Protein AF-A0A8T6ZPX0-F1 (afdb_monomer_lite)

pLDDT: mean 87.06, std 7.68, range [58.62, 95.56]

Sequence (102 aa):
MTTASILALTGAMLAIASVPGPSDFLVVARSITAGFAHGAAVTLGVIVMAVATVTIAVVKLSYAYLSGRAKKMLETDRARTVMQTVGSGVLVATGAFLLVDA

Foldseek 3Di:
DDPVVVVVVVVVVVVVVVDDDPLVVVLVVCCVPVNDVRSVVSVVVVVVVVVVVVVVVVVVVVVVVVVVVCVVVQPDPVSVVVVVVVVVVVVVVVVVVVVVVD

Radius of gyration: 20.5 Å; chains: 1; bounding box: 42×26×48 Å

Secondary structure (DSSP, 8-state):
--HHHHHHHHHHHHHHHTSPPHHHHHHHHHHHHHHHHHHHHHHHHHHHHHHHHHHHHHHHHHHHHHHHHHGGGS--HHHHHHHHHHHHHHHHHHHHHHHHH-

Structure (mmCIF, N/CA/C/O backbone):
data_AF-A0A8T6ZPX0-F1
#
_entry.id   AF-A0A8T6ZPX0-F1
#
loop_
_atom_site.group_PDB
_atom_site.id
_atom_site.type_symbol
_atom_site.label_atom_id
_atom_site.label_alt_id
_atom_site.label_comp_id
_atom_site.label_asym_id
_atom_site.label_entity_id
_atom_site.label_seq_id
_atom_site.pdbx_PDB_ins_code
_atom_site.Cartn_x
_atom_site.Cartn_y
_atom_site.Cartn_z
_atom_site.occupancy
_atom_site.B_iso_or_equiv
_atom_site.auth_seq_id
_atom_site.auth_comp_id
_atom_site.auth_asym_id
_atom_site.auth_atom_id
_atom_site.pdbx_PDB_model_num
ATOM 1 N N . MET A 1 1 ? -5.469 -13.107 21.678 1.00 58.62 1 MET A N 1
ATOM 2 C CA . MET A 1 1 ? -4.214 -13.176 20.899 1.00 58.62 1 MET A CA 1
ATOM 3 C C . MET A 1 1 ? -3.082 -13.324 21.892 1.00 58.62 1 MET A C 1
ATOM 5 O O . MET A 1 1 ? -2.998 -12.499 22.791 1.00 58.62 1 MET A O 1
ATOM 9 N N . THR A 1 2 ? -2.288 -14.389 21.806 1.00 89.19 2 THR A N 1
ATOM 10 C CA . THR A 1 2 ? -1.110 -14.530 22.672 1.00 89.19 2 THR A CA 1
ATOM 11 C C . THR A 1 2 ? -0.022 -13.571 22.184 1.00 89.19 2 THR A C 1
ATOM 13 O O . THR A 1 2 ? 0.043 -13.245 20.996 1.00 89.19 2 THR A O 1
ATOM 16 N N . THR A 1 3 ? 0.842 -13.103 23.083 1.00 85.62 3 THR A N 1
ATOM 17 C CA . THR A 1 3 ? 1.997 -12.250 22.742 1.00 85.62 3 THR A CA 1
ATOM 18 C C . THR A 1 3 ? 2.895 -12.916 21.697 1.00 85.62 3 THR A C 1
ATOM 20 O O . THR A 1 3 ? 3.434 -12.239 20.826 1.00 85.62 3 THR A O 1
ATOM 23 N N . ALA A 1 4 ? 2.968 -14.251 21.722 1.00 86.75 4 ALA A N 1
ATOM 24 C CA . ALA A 1 4 ? 3.651 -15.054 20.716 1.00 86.75 4 ALA A CA 1
ATOM 25 C C . ALA A 1 4 ? 3.046 -14.882 19.312 1.00 86.75 4 ALA A C 1
ATOM 27 O O . ALA A 1 4 ? 3.788 -14.654 18.364 1.00 86.75 4 ALA A O 1
ATOM 28 N N . SER A 1 5 ? 1.714 -14.914 19.159 1.00 90.06 5 SER A N 1
ATOM 29 C CA . SER A 1 5 ? 1.071 -14.671 17.858 1.00 90.06 5 SER A CA 1
ATOM 30 C C . SER A 1 5 ? 1.299 -13.246 17.355 1.00 90.06 5 SER A C 1
ATOM 32 O O . SER A 1 5 ? 1.499 -13.057 16.161 1.00 90.06 5 SER A O 1
ATOM 34 N N . ILE A 1 6 ? 1.303 -12.245 18.244 1.00 88.50 6 ILE A N 1
ATOM 35 C CA . ILE A 1 6 ? 1.564 -10.842 17.871 1.00 88.50 6 ILE A CA 1
ATOM 36 C C . ILE A 1 6 ? 2.996 -10.686 17.346 1.00 88.50 6 ILE A C 1
ATOM 38 O O . ILE A 1 6 ? 3.199 -10.100 16.282 1.00 88.50 6 ILE A O 1
ATOM 42 N N . LEU A 1 7 ? 3.978 -11.245 18.059 1.00 89.94 7 LEU A N 1
ATOM 43 C CA . LEU A 1 7 ? 5.382 -11.224 17.647 1.00 89.94 7 LEU A CA 1
ATOM 44 C C . LEU A 1 7 ? 5.604 -12.018 16.356 1.00 89.94 7 LEU A C 1
ATOM 46 O O . LEU A 1 7 ? 6.289 -11.531 15.462 1.00 89.94 7 LEU A O 1
ATOM 50 N N . ALA A 1 8 ? 4.976 -13.188 16.222 1.00 91.62 8 ALA A N 1
ATOM 51 C CA . ALA A 1 8 ? 5.061 -14.006 15.017 1.00 91.62 8 ALA A CA 1
ATOM 52 C C . ALA A 1 8 ? 4.484 -13.286 13.787 1.00 91.62 8 ALA A C 1
ATOM 54 O O . ALA A 1 8 ? 5.128 -13.261 12.743 1.00 91.62 8 ALA A O 1
ATOM 55 N N . LEU A 1 9 ? 3.314 -12.646 13.907 1.00 89.69 9 LEU A N 1
ATOM 56 C CA . LEU A 1 9 ? 2.711 -11.871 12.815 1.00 89.69 9 LEU A CA 1
ATOM 57 C C . LEU A 1 9 ? 3.533 -10.628 12.462 1.00 89.69 9 LEU A C 1
ATOM 59 O O . LEU A 1 9 ? 3.731 -10.342 11.285 1.00 89.69 9 LEU A O 1
ATOM 63 N N . THR A 1 10 ? 4.041 -9.911 13.465 1.00 88.56 10 THR A N 1
ATOM 64 C CA . THR A 1 10 ? 4.899 -8.737 13.236 1.00 88.56 10 THR A CA 1
ATOM 65 C C . THR A 1 10 ? 6.195 -9.140 12.533 1.00 88.56 10 THR A C 1
ATOM 67 O O . THR A 1 10 ? 6.590 -8.512 11.554 1.00 88.56 10 THR A O 1
ATOM 70 N N . GLY A 1 11 ? 6.821 -10.230 12.983 1.00 91.38 11 GLY A N 1
ATOM 71 C CA . GLY A 1 11 ? 8.022 -10.785 12.365 1.00 91.38 11 GLY A CA 1
ATOM 72 C C . GLY A 1 11 ? 7.779 -11.265 10.933 1.00 91.38 11 GLY A C 1
ATOM 73 O O . GLY A 1 11 ? 8.566 -10.948 10.045 1.00 91.38 11 GLY A O 1
ATOM 74 N N . ALA A 1 12 ? 6.662 -11.954 10.680 1.00 92.19 12 ALA A N 1
ATOM 75 C CA . ALA A 1 12 ? 6.290 -12.395 9.337 1.00 92.19 12 ALA A CA 1
ATOM 76 C C . ALA A 1 12 ? 6.091 -11.212 8.373 1.00 92.19 12 ALA A C 1
ATOM 78 O O . ALA A 1 12 ? 6.568 -11.253 7.242 1.00 92.19 12 ALA A O 1
ATOM 79 N N . MET A 1 13 ? 5.448 -10.132 8.827 1.00 91.19 13 MET A N 1
ATOM 80 C CA . MET A 1 13 ? 5.251 -8.928 8.011 1.00 91.19 13 MET A CA 1
ATOM 81 C C . MET A 1 13 ? 6.569 -8.204 7.706 1.00 91.19 13 MET A C 1
ATOM 83 O O . MET A 1 13 ? 6.754 -7.735 6.586 1.00 91.19 13 MET A O 1
ATOM 87 N N . LEU A 1 14 ? 7.511 -8.155 8.654 1.00 88.62 14 LEU A N 1
ATOM 88 C CA . LEU A 1 14 ? 8.851 -7.602 8.415 1.00 88.62 14 LEU A CA 1
ATOM 89 C C . LEU A 1 14 ? 9.663 -8.447 7.424 1.00 88.62 14 LEU A C 1
ATOM 91 O O . LEU A 1 14 ? 10.352 -7.899 6.563 1.00 88.62 14 LEU A O 1
ATOM 95 N N . ALA A 1 15 ? 9.552 -9.774 7.511 1.00 89.88 15 ALA A N 1
ATOM 96 C CA . ALA A 1 15 ? 10.187 -10.673 6.556 1.00 89.88 15 ALA A CA 1
ATOM 97 C C . ALA A 1 15 ? 9.651 -10.441 5.132 1.00 89.88 15 ALA A C 1
ATOM 99 O O . ALA A 1 15 ? 10.438 -10.311 4.199 1.00 89.88 15 ALA A O 1
ATOM 100 N N . ILE A 1 16 ? 8.329 -10.297 4.971 1.00 85.88 16 ILE A N 1
ATOM 101 C CA . ILE A 1 16 ? 7.698 -9.991 3.675 1.00 85.88 16 ILE A CA 1
ATOM 102 C C . ILE A 1 16 ? 8.092 -8.593 3.173 1.00 85.88 16 ILE A C 1
ATOM 104 O O . ILE A 1 16 ? 8.302 -8.422 1.979 1.00 85.88 16 ILE A O 1
ATOM 108 N N . ALA A 1 17 ? 8.264 -7.605 4.056 1.00 87.12 17 ALA A N 1
ATOM 109 C CA . ALA A 1 17 ? 8.694 -6.257 3.669 1.00 87.12 17 ALA A CA 1
ATOM 110 C C . ALA A 1 17 ? 10.112 -6.203 3.069 1.00 87.12 17 ALA A C 1
ATOM 112 O O . ALA A 1 17 ? 10.450 -5.243 2.384 1.00 87.12 17 ALA A O 1
ATOM 113 N N . SER A 1 18 ? 10.937 -7.224 3.322 1.00 86.25 18 SER A N 1
ATOM 114 C CA . SER A 1 18 ? 12.282 -7.346 2.743 1.00 86.25 18 SER A CA 1
ATOM 115 C C . SER A 1 18 ? 12.259 -7.911 1.318 1.00 86.25 18 SER A C 1
ATOM 117 O O . SER A 1 18 ? 13.265 -7.859 0.613 1.00 86.25 18 SER A O 1
ATOM 119 N N . VAL A 1 19 ? 11.131 -8.492 0.900 1.00 89.31 19 VAL A N 1
ATOM 120 C CA . VAL A 1 19 ? 10.981 -9.119 -0.411 1.00 89.31 19 VAL A CA 1
ATOM 121 C C . VAL A 1 19 ? 10.681 -8.033 -1.450 1.00 89.31 19 VAL A C 1
ATOM 123 O O . VAL A 1 19 ? 9.749 -7.253 -1.244 1.00 89.31 19 VAL A O 1
ATOM 126 N N . PRO A 1 20 ? 11.430 -7.975 -2.569 1.00 85.19 20 PRO A N 1
ATOM 127 C CA . PRO A 1 20 ? 11.135 -7.042 -3.651 1.00 85.19 20 PRO A CA 1
ATOM 128 C C . PRO A 1 20 ? 9.721 -7.274 -4.192 1.00 85.19 20 PRO A C 1
ATOM 130 O O . PRO A 1 20 ? 9.294 -8.412 -4.413 1.00 85.19 20 PRO A O 1
ATOM 133 N N . GLY A 1 21 ? 8.983 -6.182 -4.377 1.00 86.00 21 GLY A N 1
ATOM 134 C CA . GLY A 1 21 ? 7.582 -6.215 -4.766 1.00 86.00 21 GLY A CA 1
ATOM 135 C C . GLY A 1 21 ? 7.393 -6.412 -6.273 1.00 86.00 21 GLY A C 1
ATOM 136 O O .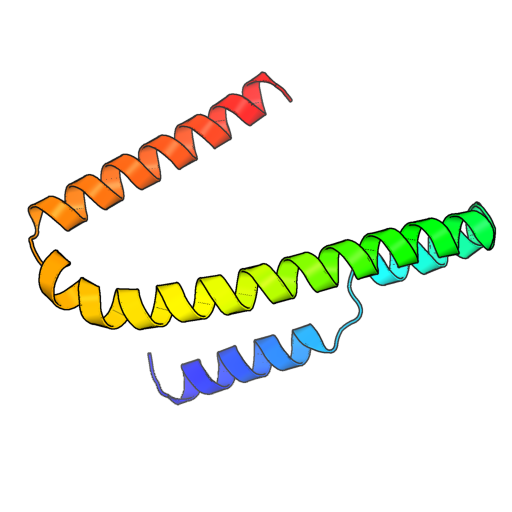 GLY A 1 21 ? 8.330 -6.268 -7.061 1.00 86.00 21 GLY A O 1
ATOM 137 N N . PRO A 1 22 ? 6.154 -6.676 -6.727 1.00 87.31 22 PRO A N 1
ATOM 138 C CA . PRO A 1 22 ? 5.842 -6.802 -8.154 1.00 87.31 22 PRO A CA 1
ATOM 139 C C . PRO A 1 22 ? 6.183 -5.534 -8.962 1.00 87.31 22 PRO A C 1
ATOM 141 O O . PRO A 1 22 ? 6.482 -5.616 -10.152 1.00 87.31 22 PRO A O 1
ATOM 144 N N . SER A 1 23 ? 6.183 -4.362 -8.319 1.00 86.19 23 SER A N 1
ATOM 145 C CA . SER A 1 23 ? 6.594 -3.084 -8.906 1.00 86.19 23 SER A CA 1
ATOM 146 C C . SER A 1 23 ? 8.073 -3.042 -9.293 1.00 86.19 23 SER A C 1
ATOM 148 O O . SER A 1 23 ? 8.397 -2.531 -10.362 1.00 86.19 23 SER A O 1
ATOM 150 N N . ASP A 1 24 ? 8.963 -3.599 -8.469 1.00 86.75 24 ASP A N 1
ATOM 151 C CA . ASP A 1 24 ? 10.410 -3.574 -8.716 1.00 86.75 24 ASP A CA 1
ATOM 152 C C . ASP A 1 24 ? 10.760 -4.421 -9.947 1.00 86.75 24 ASP A C 1
ATOM 154 O O . ASP A 1 24 ? 11.505 -3.989 -10.830 1.00 86.75 24 ASP A O 1
ATOM 158 N N . PHE A 1 25 ? 10.121 -5.588 -10.077 1.00 90.12 25 PHE A N 1
ATOM 159 C CA . PHE A 1 25 ? 10.226 -6.429 -11.272 1.00 90.12 25 PHE A CA 1
ATOM 160 C C . PHE A 1 25 ? 9.677 -5.736 -12.522 1.00 90.12 25 PHE A C 1
ATOM 162 O O . PHE A 1 25 ? 10.272 -5.846 -13.597 1.00 90.12 25 PHE A O 1
ATOM 169 N N . LEU A 1 26 ? 8.575 -4.988 -12.393 1.00 87.62 26 LEU A N 1
ATOM 170 C CA . LEU A 1 26 ? 8.010 -4.207 -13.493 1.00 87.62 26 LEU A CA 1
ATOM 171 C C . LEU A 1 26 ? 8.967 -3.116 -13.972 1.00 87.62 26 LEU A C 1
ATOM 173 O O . LEU A 1 26 ? 9.116 -2.948 -15.178 1.00 87.62 26 LEU A O 1
ATOM 177 N N . VAL A 1 27 ? 9.638 -2.405 -13.064 1.00 88.88 27 VAL A N 1
ATOM 178 C CA . VAL A 1 27 ? 10.628 -1.376 -13.420 1.00 88.88 27 VAL A CA 1
ATOM 179 C C . VAL A 1 27 ? 11.801 -1.989 -14.184 1.00 88.88 27 VAL A C 1
ATOM 181 O O . VAL A 1 27 ? 12.201 -1.453 -15.222 1.00 88.88 27 VAL A O 1
ATOM 184 N N . VAL A 1 28 ? 12.322 -3.133 -13.728 1.00 90.56 28 VAL A N 1
ATOM 185 C CA . VAL A 1 28 ? 13.418 -3.844 -14.408 1.00 90.56 28 VAL A CA 1
ATOM 186 C C . VAL A 1 28 ? 12.979 -4.319 -15.792 1.00 90.56 28 VAL A C 1
ATOM 188 O O . VAL A 1 28 ? 13.649 -4.023 -16.781 1.00 90.56 28 VAL A O 1
ATOM 191 N N . ALA A 1 29 ? 11.821 -4.975 -15.895 1.00 90.38 29 ALA A N 1
ATOM 192 C CA . ALA A 1 29 ? 11.278 -5.424 -17.173 1.00 90.38 29 ALA A CA 1
ATOM 193 C C . ALA A 1 29 ? 11.064 -4.249 -18.136 1.00 90.38 29 ALA A C 1
ATOM 195 O O . ALA A 1 29 ? 11.487 -4.315 -19.289 1.00 90.38 29 ALA A O 1
ATOM 196 N N . ARG A 1 30 ? 10.485 -3.137 -17.656 1.00 88.44 30 ARG A N 1
ATOM 197 C CA . ARG A 1 30 ? 10.252 -1.939 -18.474 1.00 88.44 30 ARG A CA 1
ATOM 198 C C . ARG A 1 30 ? 11.556 -1.301 -18.940 1.00 88.44 30 ARG A C 1
ATOM 200 O O . ARG A 1 30 ? 11.616 -0.841 -20.077 1.00 88.44 30 ARG A O 1
ATOM 207 N N . SER A 1 31 ? 12.589 -1.311 -18.099 1.00 89.88 31 SER A N 1
ATOM 208 C CA . SER A 1 31 ? 13.925 -0.813 -18.446 1.00 89.88 31 SER A CA 1
ATOM 209 C C . SER A 1 31 ? 14.573 -1.647 -19.554 1.00 89.88 31 SER A C 1
ATOM 211 O O . SER A 1 31 ? 15.230 -1.086 -20.429 1.00 89.88 31 SER A O 1
ATOM 213 N N . ILE A 1 32 ? 14.341 -2.965 -19.557 1.00 91.56 32 ILE A N 1
ATOM 214 C CA . ILE A 1 32 ? 14.823 -3.885 -20.597 1.00 91.56 32 ILE A CA 1
ATOM 215 C C . ILE A 1 32 ? 14.025 -3.714 -21.900 1.00 91.56 32 ILE A C 1
ATOM 217 O O . ILE A 1 32 ? 14.618 -3.631 -22.970 1.00 91.56 32 ILE A O 1
ATOM 221 N N . THR A 1 33 ? 12.690 -3.641 -21.836 1.00 89.94 33 THR A N 1
ATOM 222 C CA . THR A 1 33 ? 11.835 -3.635 -23.039 1.00 89.94 33 THR A CA 1
ATOM 223 C C . THR A 1 33 ? 11.690 -2.267 -23.701 1.00 89.94 33 THR A C 1
ATOM 225 O O . THR A 1 33 ? 11.594 -2.186 -24.919 1.00 89.94 33 THR A O 1
ATOM 228 N N . ALA A 1 34 ? 11.605 -1.191 -22.913 1.00 83.75 34 ALA A N 1
ATOM 229 C CA . ALA A 1 34 ? 11.305 0.164 -23.393 1.00 83.75 34 ALA A CA 1
ATOM 230 C C . ALA A 1 34 ? 12.498 1.131 -23.245 1.00 83.75 34 ALA A C 1
ATOM 232 O O . ALA A 1 34 ? 12.387 2.322 -23.558 1.00 83.75 34 ALA A O 1
ATOM 233 N N . GLY A 1 35 ? 13.639 0.618 -22.776 1.00 88.88 35 GLY A N 1
ATOM 234 C CA . GLY A 1 35 ? 14.870 1.368 -22.572 1.00 88.88 35 GLY A CA 1
ATOM 235 C C . GLY A 1 35 ? 14.893 2.201 -21.287 1.00 88.88 35 GLY A C 1
ATOM 236 O O . GLY A 1 35 ? 13.925 2.290 -20.527 1.00 88.88 35 GLY A O 1
ATOM 237 N N . PHE A 1 36 ? 16.036 2.850 -21.059 1.00 84.00 36 PHE A N 1
ATOM 238 C CA . PHE A 1 36 ? 16.343 3.571 -19.821 1.00 84.00 36 PHE A CA 1
ATOM 239 C C . PHE A 1 36 ? 15.378 4.729 -19.518 1.00 84.00 36 PHE A C 1
ATOM 241 O O . PHE A 1 36 ? 14.970 4.893 -18.373 1.00 84.00 36 PHE A O 1
ATOM 248 N N . ALA A 1 37 ? 14.965 5.505 -20.528 1.00 85.00 37 ALA A N 1
ATOM 249 C CA . ALA A 1 37 ? 14.092 6.666 -20.324 1.00 85.00 37 ALA A CA 1
ATOM 250 C C . ALA A 1 37 ? 12.711 6.275 -19.765 1.00 85.00 37 ALA A C 1
ATOM 252 O O . ALA A 1 37 ? 12.204 6.920 -18.846 1.00 85.00 37 ALA A O 1
ATOM 253 N N . HIS A 1 38 ? 12.126 5.184 -20.268 1.00 88.06 38 HIS A N 1
ATOM 254 C CA . HIS A 1 38 ? 10.857 4.666 -19.757 1.00 88.06 38 HIS A CA 1
ATOM 255 C C . HIS A 1 38 ? 11.016 4.049 -18.367 1.00 88.06 38 HIS A C 1
ATOM 257 O O . HIS A 1 38 ? 10.172 4.283 -17.506 1.00 88.06 38 HIS A O 1
ATOM 263 N N . GLY A 1 39 ? 12.104 3.309 -18.128 1.00 87.50 39 GLY A N 1
ATOM 264 C CA . GLY A 1 39 ? 12.435 2.800 -16.796 1.00 87.50 39 GLY A CA 1
ATOM 265 C C . GLY A 1 39 ? 12.536 3.923 -15.760 1.00 87.50 39 GLY A C 1
ATOM 266 O O . GLY A 1 39 ? 11.886 3.865 -14.720 1.00 87.50 39 GLY A O 1
ATOM 267 N N . ALA A 1 40 ? 13.265 4.995 -16.086 1.00 87.69 40 ALA A N 1
ATOM 268 C CA . ALA A 1 40 ? 13.426 6.164 -15.226 1.00 87.69 40 ALA A CA 1
ATOM 269 C C . ALA A 1 40 ? 12.091 6.865 -14.927 1.00 87.69 40 ALA A C 1
ATOM 271 O O . ALA A 1 40 ? 11.826 7.204 -13.774 1.00 87.69 40 ALA A O 1
ATOM 272 N N . ALA A 1 41 ? 11.221 7.034 -15.928 1.00 89.94 41 ALA A N 1
ATOM 273 C CA . ALA A 1 41 ? 9.900 7.631 -15.732 1.00 89.94 41 ALA A CA 1
ATOM 274 C C . ALA A 1 41 ? 9.017 6.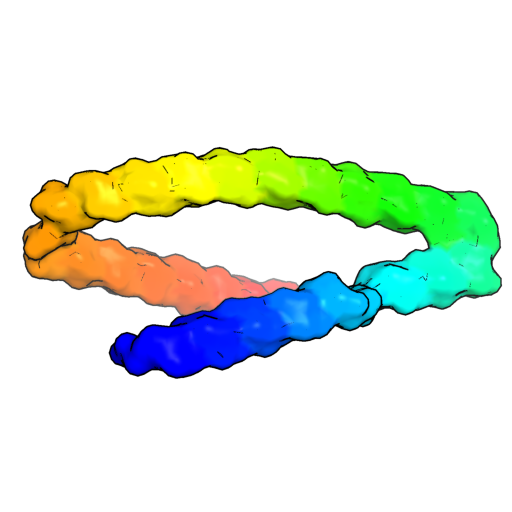811 -14.770 1.00 89.94 41 ALA A C 1
ATOM 276 O O . ALA A 1 41 ? 8.357 7.385 -13.903 1.00 89.94 41 ALA A O 1
ATOM 277 N N . VAL A 1 42 ? 9.039 5.474 -14.870 1.00 91.69 42 VAL A N 1
ATOM 278 C CA . VAL A 1 42 ? 8.295 4.597 -13.948 1.00 91.69 42 VAL A CA 1
ATOM 279 C C . VAL A 1 42 ? 8.866 4.690 -12.533 1.00 91.69 42 VAL A C 1
ATOM 281 O O . VAL A 1 42 ? 8.099 4.857 -11.586 1.00 91.69 42 VAL A O 1
ATOM 284 N N . THR A 1 43 ? 10.192 4.657 -12.373 1.00 90.50 43 THR A N 1
ATOM 285 C CA . THR A 1 43 ? 10.841 4.800 -11.060 1.00 90.50 43 THR A CA 1
ATOM 286 C C . THR A 1 43 ? 10.488 6.127 -10.392 1.00 90.50 43 THR A C 1
ATOM 288 O O . THR A 1 43 ? 10.170 6.148 -9.204 1.00 90.50 43 THR A O 1
ATOM 291 N N . LEU A 1 44 ? 10.470 7.234 -11.144 1.00 92.62 44 LEU A N 1
ATOM 292 C CA . LEU A 1 44 ? 10.040 8.534 -10.622 1.00 92.62 44 LEU A CA 1
ATOM 293 C C . LEU A 1 44 ? 8.588 8.495 -10.133 1.00 92.62 44 LEU A C 1
ATOM 295 O O . LEU A 1 44 ? 8.302 8.976 -9.037 1.00 92.62 44 LEU A O 1
ATOM 299 N N . GLY A 1 45 ? 7.685 7.874 -10.896 1.00 92.50 45 GLY A N 1
ATOM 300 C CA . GLY A 1 45 ? 6.293 7.686 -10.481 1.00 92.50 45 GLY A CA 1
ATOM 301 C C . GLY A 1 45 ? 6.163 6.876 -9.187 1.00 92.50 45 GLY A C 1
ATOM 302 O O . GLY A 1 45 ? 5.430 7.272 -8.280 1.00 92.50 45 GLY A O 1
ATOM 303 N N . VAL A 1 46 ? 6.923 5.783 -9.063 1.00 91.88 46 VAL A N 1
ATOM 304 C CA . VAL A 1 46 ? 6.951 4.951 -7.848 1.00 91.88 46 VAL A CA 1
ATOM 305 C C . VAL A 1 46 ? 7.458 5.747 -6.645 1.00 91.88 46 VAL A C 1
ATOM 307 O O . VAL A 1 46 ? 6.843 5.687 -5.583 1.00 91.88 46 VAL A O 1
ATOM 310 N N . ILE A 1 47 ? 8.521 6.542 -6.801 1.00 93.56 47 ILE A N 1
ATOM 311 C CA . ILE A 1 47 ? 9.065 7.375 -5.717 1.00 93.56 47 ILE A CA 1
ATOM 312 C C . ILE A 1 47 ? 8.039 8.415 -5.257 1.00 93.56 47 ILE A C 1
ATOM 314 O O . ILE A 1 47 ? 7.814 8.556 -4.056 1.00 93.56 47 ILE A O 1
ATOM 318 N N . VAL A 1 48 ? 7.381 9.116 -6.185 1.00 95.56 48 VAL A N 1
ATOM 319 C CA . VAL A 1 48 ? 6.350 10.112 -5.843 1.00 95.56 48 VAL A CA 1
ATOM 320 C C . VAL A 1 48 ? 5.211 9.463 -5.056 1.00 95.56 48 VAL A C 1
ATOM 322 O O . VAL A 1 48 ? 4.809 9.976 -4.010 1.00 95.56 48 VAL A O 1
ATOM 325 N N . MET A 1 49 ? 4.732 8.301 -5.507 1.00 94.06 49 MET A N 1
ATOM 326 C CA . MET A 1 49 ? 3.686 7.551 -4.809 1.00 94.06 49 MET A CA 1
ATOM 327 C C . MET A 1 49 ? 4.143 7.032 -3.444 1.00 94.06 49 MET A C 1
ATOM 329 O O . MET A 1 49 ? 3.361 7.062 -2.491 1.00 94.06 49 MET A O 1
ATOM 333 N N . ALA A 1 50 ? 5.396 6.593 -3.314 1.00 92.38 50 ALA A N 1
ATOM 334 C CA . ALA A 1 50 ? 5.960 6.153 -2.043 1.00 92.38 50 ALA A CA 1
ATOM 335 C C . ALA A 1 50 ? 6.014 7.308 -1.034 1.00 92.38 50 ALA A C 1
ATOM 337 O O . ALA A 1 50 ? 5.532 7.159 0.089 1.00 92.38 50 ALA A O 1
ATOM 338 N N . VAL A 1 51 ? 6.506 8.482 -1.445 1.00 94.75 51 VAL A N 1
ATOM 339 C CA . VAL A 1 51 ? 6.536 9.685 -0.599 1.00 94.75 51 VAL A CA 1
ATOM 340 C C . VAL A 1 51 ? 5.122 10.081 -0.177 1.00 94.75 51 VAL A C 1
ATOM 342 O O . VAL A 1 51 ? 4.866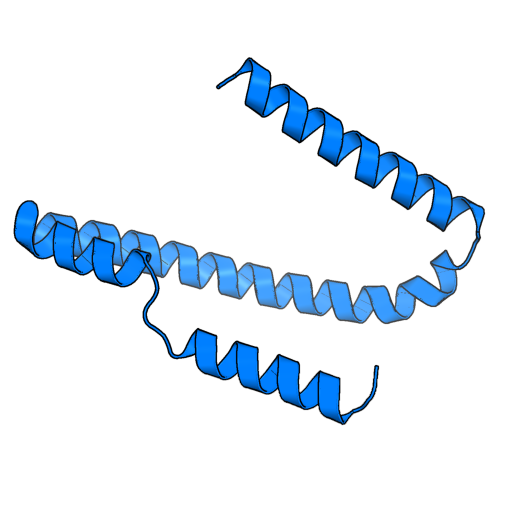 10.230 1.016 1.00 94.75 51 VAL A O 1
ATOM 345 N N . ALA A 1 52 ? 4.182 10.163 -1.124 1.00 95.56 52 ALA A N 1
ATOM 346 C CA . ALA A 1 52 ? 2.789 10.493 -0.827 1.00 95.56 52 ALA A CA 1
ATOM 347 C C . ALA A 1 52 ? 2.157 9.498 0.162 1.00 95.56 52 ALA A C 1
ATOM 349 O O . ALA A 1 52 ? 1.498 9.896 1.125 1.00 95.56 52 ALA A O 1
ATOM 350 N N . THR A 1 53 ? 2.399 8.199 -0.033 1.00 93.75 53 THR A N 1
ATOM 351 C CA . THR A 1 53 ? 1.876 7.144 0.844 1.00 93.75 53 THR A CA 1
ATOM 352 C C . THR A 1 53 ? 2.457 7.249 2.248 1.00 93.75 53 THR A C 1
ATOM 354 O O . THR A 1 53 ? 1.706 7.139 3.214 1.00 93.75 53 THR A O 1
ATOM 357 N N . VAL A 1 54 ? 3.760 7.510 2.387 1.00 93.50 54 VAL A N 1
ATOM 358 C CA . VAL A 1 54 ? 4.406 7.709 3.693 1.00 93.50 54 VAL A CA 1
ATOM 359 C C . VAL A 1 54 ? 3.831 8.937 4.400 1.00 93.50 54 VAL A C 1
ATOM 361 O O . VAL A 1 54 ? 3.480 8.847 5.577 1.00 93.50 54 VAL A O 1
ATOM 364 N N . THR A 1 55 ? 3.643 10.057 3.694 1.00 94.69 55 THR A N 1
ATOM 365 C CA . THR A 1 55 ? 3.017 11.260 4.265 1.00 94.69 55 THR A CA 1
ATOM 366 C C . THR A 1 55 ? 1.615 10.961 4.798 1.00 94.69 55 THR A C 1
ATOM 368 O O . THR A 1 55 ? 1.297 11.288 5.943 1.00 94.69 55 THR A O 1
ATOM 371 N N . ILE A 1 56 ? 0.784 10.277 4.008 1.00 95.38 56 ILE A N 1
ATOM 372 C CA . ILE A 1 56 ? -0.571 9.893 4.423 1.00 95.38 56 ILE A CA 1
ATOM 373 C C . ILE A 1 56 ? -0.522 8.879 5.577 1.00 95.38 56 ILE A C 1
ATOM 375 O O . ILE A 1 56 ? -1.335 8.960 6.498 1.00 95.38 56 ILE A O 1
ATOM 379 N N . ALA A 1 57 ? 0.423 7.937 5.571 1.00 93.56 57 ALA A N 1
ATOM 380 C CA . ALA A 1 57 ? 0.570 6.928 6.616 1.00 93.56 57 ALA A CA 1
ATOM 381 C C . ALA A 1 57 ? 0.861 7.554 7.988 1.00 93.56 57 ALA A C 1
ATOM 383 O O . ALA A 1 57 ? 0.245 7.151 8.975 1.00 93.56 57 ALA A O 1
ATOM 384 N N . VAL A 1 58 ? 1.719 8.578 8.049 1.00 93.75 58 VAL A N 1
ATOM 385 C CA . VAL A 1 58 ? 2.001 9.317 9.293 1.00 93.75 58 VAL A CA 1
ATOM 386 C C . VAL A 1 58 ? 0.736 9.994 9.821 1.00 93.75 58 VAL A C 1
ATOM 388 O O . VAL A 1 58 ? 0.403 9.866 10.998 1.00 93.75 58 VAL A O 1
ATOM 391 N N . VAL A 1 59 ? -0.029 10.652 8.948 1.00 95.12 59 VAL A N 1
ATOM 392 C CA . VAL A 1 59 ? -1.297 11.291 9.330 1.00 95.12 59 VAL A CA 1
ATOM 393 C C . VAL A 1 59 ? -2.311 10.251 9.826 1.00 95.12 59 VAL A C 1
ATOM 395 O O . VAL A 1 59 ? -2.950 10.442 10.862 1.00 95.12 59 VAL A O 1
ATOM 398 N N . LYS A 1 60 ? -2.432 9.113 9.133 1.00 90.56 60 LYS A N 1
ATOM 399 C CA . LYS A 1 60 ? -3.304 8.000 9.540 1.00 90.56 60 LYS A CA 1
ATOM 400 C C . LYS A 1 60 ? -2.900 7.409 10.890 1.00 90.56 60 LYS A C 1
ATOM 402 O O . LYS A 1 60 ? -3.782 7.038 11.661 1.00 90.56 60 LYS A O 1
ATOM 407 N N . LEU A 1 61 ? -1.606 7.349 11.202 1.00 90.12 61 LEU A N 1
ATOM 408 C CA . LEU A 1 61 ? -1.117 6.895 12.503 1.00 90.12 61 LEU A CA 1
ATOM 409 C C . LEU A 1 61 ? -1.551 7.848 13.628 1.00 90.12 61 LEU A C 1
ATOM 411 O O . LEU A 1 61 ? -2.022 7.392 14.671 1.00 90.12 61 LEU A O 1
ATOM 415 N N . SER A 1 62 ? -1.496 9.160 13.389 1.00 90.12 62 SER A N 1
ATOM 416 C CA . SER A 1 62 ? -2.010 10.173 14.321 1.00 90.12 62 SER A CA 1
ATOM 417 C C . SER A 1 62 ? -3.516 10.022 14.558 1.00 90.12 62 SER A C 1
ATOM 419 O O . SER A 1 62 ? -3.971 10.039 15.705 1.00 90.12 62 SER A O 1
ATOM 421 N N . TYR A 1 63 ? -4.295 9.792 13.495 1.00 88.44 63 TYR A N 1
ATOM 422 C CA . TYR A 1 63 ? -5.722 9.482 13.621 1.00 88.44 63 TYR A CA 1
ATOM 423 C C . TYR A 1 63 ? -5.969 8.185 14.396 1.00 88.44 63 TYR A C 1
ATOM 425 O O . TYR A 1 63 ? -6.871 8.142 15.230 1.00 88.44 63 TYR A O 1
ATOM 433 N N . ALA A 1 64 ? -5.169 7.140 14.174 1.00 89.00 64 ALA A N 1
ATOM 434 C CA . ALA A 1 64 ? -5.290 5.882 14.904 1.00 89.00 64 ALA A CA 1
ATOM 435 C C . ALA A 1 64 ? -5.033 6.075 16.408 1.00 89.00 64 ALA A C 1
ATOM 437 O O . ALA A 1 64 ? -5.813 5.584 17.228 1.00 89.00 64 ALA A O 1
ATOM 438 N N . TYR A 1 65 ? -4.014 6.856 16.779 1.00 88.75 65 TYR A N 1
ATOM 439 C CA . TYR A 1 65 ? -3.746 7.208 18.174 1.00 88.75 65 TYR A CA 1
ATOM 440 C C . TYR A 1 65 ? -4.927 7.956 18.809 1.00 88.75 65 TYR A C 1
ATOM 442 O O . TYR A 1 65 ? -5.400 7.585 19.888 1.00 88.75 65 TYR A O 1
ATOM 450 N N . LEU A 1 66 ? -5.477 8.952 18.106 1.00 85.81 66 LEU A N 1
ATOM 451 C CA . LEU A 1 66 ? -6.633 9.707 18.590 1.00 85.81 66 LEU A CA 1
ATOM 452 C C . LEU A 1 66 ? -7.899 8.838 18.669 1.00 85.81 66 LEU A C 1
ATOM 454 O O . LEU A 1 66 ? -8.677 8.971 19.614 1.00 85.81 66 LEU A O 1
ATOM 458 N N . SER A 1 67 ? -8.071 7.889 17.744 1.00 85.25 67 SER A N 1
ATOM 459 C CA . SER A 1 67 ? -9.183 6.931 17.747 1.00 85.25 67 SER A CA 1
ATOM 460 C C . SER A 1 67 ? -9.171 6.028 18.982 1.00 85.25 67 SER A C 1
ATOM 462 O O . SER A 1 67 ? -10.232 5.691 19.503 1.00 85.25 67 SER A O 1
ATOM 464 N N . GLY A 1 68 ? -7.986 5.700 19.514 1.00 79.06 68 GLY A N 1
ATOM 465 C CA . GLY A 1 68 ? -7.851 4.967 20.772 1.00 79.06 68 GLY A CA 1
ATOM 466 C C . GLY A 1 68 ? -8.438 5.734 21.960 1.00 79.06 68 GLY A C 1
ATOM 467 O O . GLY A 1 68 ? -9.031 5.132 22.854 1.00 79.06 68 GLY A O 1
ATOM 468 N N . ARG A 1 69 ? -8.349 7.070 21.940 1.00 77.38 69 ARG A N 1
ATOM 469 C CA . ARG A 1 69 ? -8.938 7.942 22.966 1.00 77.38 69 ARG A CA 1
ATOM 470 C C . ARG A 1 69 ? -10.421 8.225 22.709 1.00 77.38 69 ARG A C 1
ATOM 472 O O . ARG A 1 69 ? -11.204 8.218 23.654 1.00 77.38 69 ARG A O 1
ATOM 479 N N . ALA A 1 70 ? -10.811 8.396 21.446 1.00 76.44 70 ALA A N 1
ATOM 480 C CA . ALA A 1 70 ? -12.200 8.609 21.035 1.00 76.44 70 ALA A CA 1
ATOM 481 C C . ALA A 1 70 ? -13.080 7.357 21.206 1.00 76.44 70 ALA A C 1
ATOM 483 O O . ALA A 1 70 ? -14.284 7.478 21.415 1.00 76.44 70 ALA A O 1
ATOM 484 N N . LYS A 1 71 ? -12.495 6.151 21.192 1.00 69.19 71 LYS A N 1
ATOM 485 C CA . LYS A 1 71 ? -13.225 4.888 21.394 1.00 69.19 71 LYS A CA 1
ATOM 486 C C . LYS A 1 71 ? -13.997 4.833 22.712 1.00 69.19 71 LYS A C 1
ATOM 488 O O . LYS A 1 71 ? -15.100 4.305 22.713 1.00 69.19 71 LYS A O 1
ATOM 493 N N . LYS A 1 72 ? -13.474 5.439 23.785 1.00 64.94 72 LYS A N 1
ATOM 494 C CA . LYS A 1 72 ? -14.170 5.528 25.084 1.00 64.94 72 LYS A CA 1
ATOM 495 C C . LYS A 1 72 ? -15.458 6.364 25.026 1.00 64.94 72 LYS A C 1
ATOM 497 O O . LYS A 1 72 ? -16.339 6.178 25.850 1.00 64.94 72 LYS A O 1
ATOM 502 N N . MET A 1 73 ? -15.578 7.282 24.062 1.00 62.03 73 MET A N 1
ATOM 503 C CA . MET A 1 73 ? -16.806 8.053 23.807 1.00 62.03 73 MET A CA 1
ATOM 504 C C . MET A 1 73 ? -17.745 7.368 22.799 1.00 62.03 73 MET A C 1
ATOM 506 O O . MET A 1 73 ? -18.911 7.733 22.713 1.00 62.03 73 MET A O 1
ATOM 510 N N . LEU A 1 74 ? -17.259 6.376 22.046 1.00 65.50 74 LEU A N 1
ATOM 511 C CA . LEU A 1 74 ? -18.002 5.662 20.997 1.00 65.50 74 LEU A CA 1
ATOM 512 C C . LEU A 1 74 ? -18.476 4.260 21.426 1.00 65.50 74 LEU A C 1
ATOM 514 O O . LEU A 1 74 ? -18.989 3.509 20.600 1.00 65.50 74 LEU A O 1
ATOM 518 N N . GLU A 1 75 ? -18.347 3.910 22.709 1.00 68.12 75 GLU A N 1
ATOM 519 C CA . GLU A 1 75 ? -18.794 2.634 23.299 1.00 68.12 75 GLU A CA 1
ATOM 520 C C . GLU A 1 75 ? -20.323 2.488 23.420 1.00 68.12 75 GLU A C 1
ATOM 522 O O . GLU A 1 75 ? -20.811 1.524 23.998 1.00 68.12 75 GLU A O 1
ATOM 527 N N . THR A 1 76 ? -21.116 3.402 22.855 1.00 75.62 76 THR A N 1
ATOM 528 C CA . THR A 1 76 ? -22.570 3.221 22.770 1.00 75.62 76 THR A CA 1
ATOM 529 C C . THR A 1 76 ? -22.914 2.123 21.752 1.00 75.62 76 THR A C 1
ATOM 531 O O . THR A 1 76 ? -22.595 2.253 20.568 1.00 75.62 76 THR A O 1
ATOM 534 N N . ASP A 1 77 ? -23.641 1.079 22.172 1.00 74.00 77 ASP A N 1
ATOM 535 C CA . ASP A 1 77 ? -24.040 -0.073 21.331 1.00 74.00 77 ASP A CA 1
ATOM 536 C C . ASP A 1 77 ? -24.702 0.328 19.999 1.00 74.00 77 ASP A C 1
ATOM 538 O O . ASP A 1 77 ? -24.478 -0.275 18.942 1.00 74.00 77 ASP A O 1
ATOM 542 N N . ARG A 1 78 ? -25.479 1.416 20.026 1.00 75.38 78 ARG A N 1
ATOM 543 C CA . ARG A 1 78 ? -26.150 1.974 18.847 1.00 75.38 78 ARG A CA 1
ATOM 544 C C . ARG A 1 78 ? -25.172 2.585 17.840 1.00 75.38 78 ARG A C 1
ATOM 546 O O . ARG A 1 78 ? -25.343 2.387 16.641 1.00 75.38 78 ARG A O 1
ATOM 553 N N . ALA A 1 79 ? -24.138 3.286 18.306 1.00 75.38 79 ALA A N 1
ATOM 554 C CA . ALA A 1 79 ? -23.135 3.902 17.436 1.00 75.38 79 ALA A CA 1
ATOM 555 C C . ALA A 1 79 ? -22.303 2.834 16.714 1.00 75.38 79 ALA A C 1
ATOM 557 O O . ALA A 1 79 ? -22.053 2.943 15.516 1.00 75.38 79 ALA A O 1
ATOM 558 N N . ARG A 1 80 ? -21.948 1.754 17.420 1.00 77.25 80 ARG A N 1
ATOM 559 C CA . ARG A 1 80 ? -21.180 0.639 16.855 1.00 77.25 80 ARG A CA 1
ATOM 560 C C . ARG A 1 80 ? -21.960 -0.110 15.773 1.00 77.25 80 ARG A C 1
ATOM 562 O O . ARG A 1 80 ? -21.397 -0.397 14.719 1.00 77.25 80 ARG A O 1
ATOM 569 N N . THR A 1 81 ? -23.251 -0.353 16.004 1.00 80.25 81 THR A N 1
ATOM 570 C CA . THR A 1 81 ? -24.133 -1.030 15.039 1.00 80.25 81 THR A CA 1
ATOM 571 C C . THR A 1 81 ? -24.339 -0.182 13.786 1.00 80.25 81 THR A C 1
ATOM 573 O O . THR A 1 81 ? -24.122 -0.666 12.680 1.00 80.25 81 THR A O 1
ATOM 576 N N . VAL A 1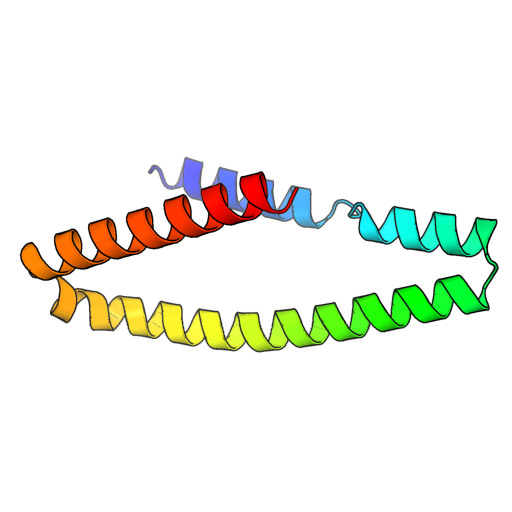 82 ? -24.657 1.109 13.939 1.00 83.69 82 VAL A N 1
ATOM 577 C CA . VAL A 1 82 ? -24.825 2.020 12.792 1.00 83.69 82 VAL A CA 1
ATOM 578 C C . VAL A 1 82 ? -23.532 2.126 11.984 1.00 83.69 82 VAL A C 1
ATOM 580 O O . VAL A 1 82 ? -23.564 2.043 10.759 1.00 83.69 82 VAL A O 1
ATOM 583 N N . MET A 1 83 ? -22.380 2.233 12.649 1.00 83.81 83 MET A N 1
ATOM 584 C CA . MET A 1 83 ? -21.086 2.327 11.972 1.00 83.81 83 MET A CA 1
ATOM 585 C C . MET A 1 83 ? -20.744 1.048 11.188 1.00 83.81 83 MET A C 1
ATOM 587 O O . MET A 1 83 ? -20.184 1.128 10.096 1.00 83.81 83 MET A O 1
ATOM 591 N N . GLN A 1 84 ? -21.127 -0.128 11.696 1.00 86.75 84 GL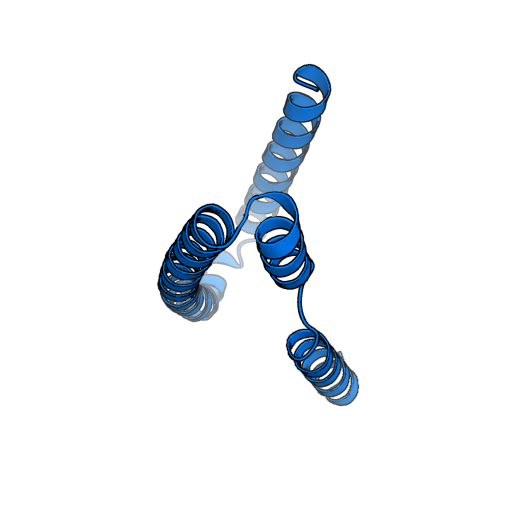N A N 1
ATOM 592 C CA . GLN A 1 84 ? -20.944 -1.409 11.005 1.00 86.75 84 GLN A CA 1
ATOM 593 C C . GLN A 1 84 ? -21.920 -1.603 9.833 1.00 86.75 84 GLN A C 1
ATOM 595 O O . GLN A 1 84 ? -21.510 -2.072 8.768 1.00 86.75 84 GLN A O 1
ATOM 600 N N . THR A 1 85 ? -23.186 -1.207 9.980 1.00 87.94 85 THR A N 1
ATOM 601 C CA . THR A 1 85 ? -24.182 -1.291 8.898 1.00 87.94 85 THR A CA 1
ATOM 602 C C . THR A 1 85 ? -23.851 -0.335 7.755 1.00 87.94 85 THR A C 1
ATOM 604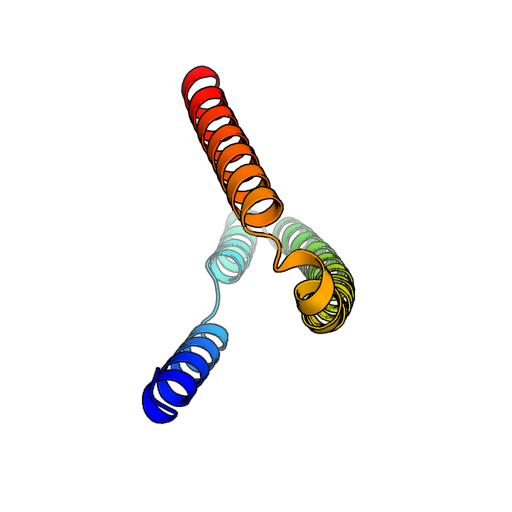 O O . THR A 1 85 ? -23.893 -0.727 6.593 1.00 87.94 85 THR A O 1
ATOM 607 N N . VAL A 1 86 ? -23.445 0.899 8.065 1.00 90.50 86 VAL A N 1
ATOM 608 C CA . VAL A 1 86 ? -23.029 1.864 7.037 1.00 90.50 86 VAL A CA 1
ATOM 609 C C . VAL A 1 86 ? -21.751 1.394 6.341 1.00 90.50 86 VAL A C 1
ATOM 611 O O . VAL A 1 86 ? -21.689 1.396 5.114 1.00 90.50 86 VAL A O 1
ATOM 614 N N . GLY A 1 87 ? -20.751 0.931 7.100 1.00 89.19 87 GLY A N 1
ATOM 615 C CA . GLY A 1 87 ? -19.490 0.452 6.528 1.00 89.19 87 GLY A CA 1
ATOM 616 C C . GLY A 1 87 ? -19.680 -0.724 5.566 1.00 89.19 87 GLY A C 1
ATOM 617 O O . GLY A 1 87 ? -19.159 -0.698 4.452 1.00 89.19 87 GLY A O 1
ATOM 618 N N . SER A 1 88 ? -20.465 -1.730 5.966 1.00 88.12 88 SER A N 1
ATOM 619 C CA . SER A 1 88 ? -20.755 -2.893 5.116 1.00 88.12 88 SER A CA 1
ATOM 620 C C . SER A 1 88 ? -21.578 -2.531 3.876 1.00 88.12 88 SER A C 1
ATOM 622 O O . SER A 1 88 ? -21.264 -3.018 2.793 1.00 88.12 88 SER A O 1
ATOM 624 N N . GLY A 1 89 ? -22.557 -1.627 3.990 1.00 92.19 89 GLY A N 1
ATOM 625 C CA . GLY A 1 89 ? -23.339 -1.155 2.843 1.00 92.19 89 GLY A CA 1
ATOM 626 C C . GLY A 1 89 ? -22.483 -0.465 1.777 1.00 92.19 89 GLY A C 1
ATOM 627 O O . GLY A 1 89 ? -22.601 -0.781 0.595 1.00 92.19 89 GLY A O 1
ATOM 628 N N . VAL A 1 90 ? -21.566 0.419 2.187 1.00 93.62 90 VAL A N 1
ATOM 629 C CA . VAL A 1 90 ? -20.656 1.120 1.260 1.00 93.62 90 VAL A CA 1
ATOM 630 C C . VAL A 1 90 ? -19.709 0.142 0.556 1.00 93.62 90 VAL A C 1
ATOM 632 O O . VAL A 1 90 ? -19.474 0.265 -0.647 1.00 93.62 90 VAL A O 1
ATOM 635 N N . LEU A 1 91 ? -19.197 -0.859 1.279 1.00 91.62 91 LEU A N 1
ATOM 636 C CA . LEU A 1 91 ? -18.343 -1.907 0.712 1.00 91.62 91 LEU A CA 1
ATOM 637 C C . LEU A 1 91 ? -19.083 -2.760 -0.331 1.00 91.62 91 LEU A C 1
ATOM 639 O O . LEU A 1 91 ? -18.544 -2.981 -1.414 1.00 91.62 91 LEU A O 1
ATOM 643 N N . VAL A 1 92 ? -20.319 -3.190 -0.047 1.00 94.25 92 VAL A N 1
ATOM 644 C CA . VAL A 1 92 ? -21.141 -3.966 -0.998 1.00 94.25 92 VAL A CA 1
ATOM 645 C C . VAL A 1 92 ? -21.502 -3.130 -2.226 1.00 94.25 92 VAL A C 1
ATOM 647 O O . VAL A 1 92 ? -21.388 -3.623 -3.344 1.00 94.25 92 VAL A O 1
ATOM 650 N N . ALA A 1 93 ? -21.878 -1.862 -2.039 1.00 92.06 93 ALA A N 1
ATOM 651 C CA . ALA A 1 93 ? -22.218 -0.966 -3.143 1.00 92.06 93 ALA A CA 1
ATOM 652 C C . ALA A 1 93 ? -21.022 -0.723 -4.075 1.00 92.06 93 ALA A C 1
ATOM 654 O O . ALA A 1 93 ? -21.165 -0.810 -5.291 1.00 92.06 93 ALA A O 1
ATOM 655 N N . THR A 1 94 ? -19.832 -0.488 -3.512 1.00 92.69 94 THR A N 1
ATOM 656 C CA . THR A 1 94 ? -18.604 -0.300 -4.301 1.00 92.69 94 THR A CA 1
ATOM 657 C C . THR A 1 94 ? -18.236 -1.580 -5.056 1.00 92.69 94 THR A C 1
ATOM 659 O O . THR A 1 94 ? -17.900 -1.524 -6.235 1.00 92.69 94 THR A O 1
ATOM 662 N N . GLY A 1 95 ? -18.347 -2.743 -4.403 1.00 92.00 95 GLY A N 1
ATOM 663 C CA . GLY A 1 95 ? -18.107 -4.040 -5.041 1.00 92.00 95 GLY A CA 1
ATOM 664 C C . GLY A 1 95 ? -19.084 -4.341 -6.181 1.00 92.00 95 GLY A C 1
ATOM 665 O O . GLY A 1 95 ? -18.661 -4.810 -7.232 1.00 92.00 95 GLY A O 1
ATOM 666 N N . ALA A 1 96 ? -20.372 -4.033 -6.006 1.00 93.62 96 ALA A N 1
ATOM 667 C CA . ALA A 1 96 ? -21.382 -4.208 -7.049 1.00 93.62 96 ALA A CA 1
ATOM 668 C C . ALA A 1 96 ? -21.178 -3.240 -8.225 1.00 93.62 96 ALA A C 1
ATOM 670 O O . ALA A 1 96 ? -21.312 -3.651 -9.371 1.00 93.62 96 ALA A O 1
ATOM 671 N N . PHE A 1 97 ? -20.809 -1.984 -7.954 1.00 94.12 97 PHE A N 1
ATOM 672 C CA . PHE A 1 97 ? -20.537 -0.984 -8.990 1.00 94.12 97 PHE A CA 1
ATOM 673 C C . PHE A 1 97 ? -19.370 -1.405 -9.891 1.00 94.12 97 PHE A C 1
ATOM 675 O O . PHE A 1 97 ? -19.492 -1.379 -11.110 1.00 94.12 97 PHE A O 1
ATOM 682 N N . LEU A 1 98 ? -18.282 -1.909 -9.298 1.00 92.38 98 LEU A N 1
ATOM 683 C CA . LEU A 1 98 ? -17.143 -2.427 -10.058 1.00 92.38 98 LEU A CA 1
ATOM 684 C C . LEU A 1 98 ? -17.487 -3.642 -10.931 1.00 92.38 98 LEU A C 1
ATOM 686 O O . LEU A 1 98 ? -16.832 -3.830 -11.942 1.00 92.38 98 LEU A O 1
ATOM 690 N N . LEU A 1 99 ? -18.476 -4.466 -10.563 1.00 92.31 99 LEU A N 1
ATOM 691 C CA . LEU A 1 99 ? -18.920 -5.601 -11.389 1.00 92.31 99 LEU A CA 1
ATOM 692 C C . LEU A 1 99 ? -19.812 -5.183 -12.561 1.00 92.31 99 LEU A C 1
ATOM 694 O O . LEU A 1 99 ? -19.925 -5.931 -13.524 1.00 92.31 99 LEU A O 1
ATOM 698 N N . VAL A 1 100 ? -20.486 -4.040 -12.447 1.00 93.88 100 VAL A N 1
ATOM 699 C CA . VAL A 1 100 ? -21.316 -3.487 -13.524 1.00 93.88 100 VAL A CA 1
ATOM 700 C C . VAL A 1 100 ? -20.458 -2.707 -14.525 1.00 93.88 100 VAL A C 1
ATOM 702 O O . VAL A 1 100 ? -20.767 -2.729 -15.712 1.00 93.88 100 VAL A O 1
ATOM 705 N N . ASP A 1 101 ? -19.387 -2.056 -14.054 1.00 79.69 101 ASP A N 1
ATOM 706 C CA . ASP A 1 101 ? -18.423 -1.315 -14.886 1.00 79.69 101 ASP A CA 1
ATOM 707 C C . ASP A 1 101 ? -17.276 -2.181 -15.460 1.00 79.69 101 ASP A C 1
ATOM 709 O O . ASP A 1 101 ? -16.505 -1.686 -16.287 1.00 79.69 101 ASP A O 1
ATOM 713 N N . ALA A 1 102 ? -17.127 -3.438 -15.020 1.00 68.50 102 ALA A N 1
ATOM 714 C CA . ALA A 1 102 ? -16.129 -4.398 -15.522 1.00 68.50 102 ALA A CA 1
ATOM 715 C C . ALA A 1 102 ? -16.634 -5.196 -16.732 1.00 68.50 102 ALA A C 1
ATOM 717 O O . ALA A 1 102 ? -15.794 -5.473 -17.620 1.00 68.50 102 ALA A O 1
#